Protein AF-A0A227J7N2-F1 (afdb_monomer)

Structure (mmCIF, N/CA/C/O backbone):
data_AF-A0A227J7N2-F1
#
_entry.id   AF-A0A227J7N2-F1
#
loop_
_atom_site.group_PDB
_atom_site.id
_atom_site.type_symbol
_atom_site.label_atom_id
_atom_site.label_alt_id
_atom_site.label_comp_id
_atom_site.label_asym_id
_atom_site.label_entity_id
_atom_site.label_seq_id
_atom_site.pdbx_PDB_ins_code
_atom_site.Cartn_x
_atom_site.Cartn_y
_atom_site.Cartn_z
_atom_site.occupancy
_atom_site.B_iso_or_equiv
_atom_site.auth_seq_id
_atom_site.auth_comp_id
_atom_site.auth_asym_id
_atom_site.auth_atom_id
_atom_site.pdbx_PDB_model_num
ATOM 1 N N . ILE A 1 1 ? 28.375 -11.216 5.983 1.00 88.12 1 ILE A N 1
ATOM 2 C CA . ILE A 1 1 ? 27.481 -11.831 4.968 1.00 88.12 1 ILE A CA 1
ATOM 3 C C . ILE A 1 1 ? 26.513 -10.791 4.405 1.00 88.12 1 ILE A C 1
ATOM 5 O O . ILE A 1 1 ? 26.658 -10.476 3.238 1.00 88.12 1 ILE A O 1
ATOM 9 N N . GLY A 1 2 ? 25.642 -10.161 5.209 1.00 94.31 2 GLY A N 1
ATOM 10 C CA . GLY A 1 2 ? 24.648 -9.190 4.706 1.00 94.31 2 GLY A CA 1
ATOM 11 C C . GLY A 1 2 ? 25.198 -8.042 3.840 1.00 94.31 2 GLY A C 1
ATOM 12 O O . GLY A 1 2 ? 24.671 -7.796 2.763 1.00 94.31 2 GLY A O 1
ATOM 13 N N . ILE A 1 3 ? 26.300 -7.398 4.249 1.00 95.62 3 ILE A N 1
ATOM 14 C CA . ILE A 1 3 ? 26.939 -6.319 3.463 1.00 95.62 3 ILE A CA 1
ATOM 15 C C . ILE A 1 3 ? 27.417 -6.831 2.095 1.00 95.62 3 ILE A C 1
ATOM 17 O O . ILE A 1 3 ? 27.212 -6.179 1.077 1.00 95.62 3 ILE A O 1
ATOM 21 N N . VAL A 1 4 ? 28.016 -8.024 2.068 1.00 96.88 4 VAL A N 1
ATOM 22 C CA . VAL A 1 4 ? 28.504 -8.656 0.835 1.00 96.88 4 VAL A CA 1
ATOM 23 C C . VAL A 1 4 ? 27.330 -9.021 -0.073 1.00 96.88 4 VAL A C 1
ATOM 25 O O . VAL A 1 4 ? 27.368 -8.723 -1.261 1.00 96.88 4 VAL A O 1
ATOM 28 N N . SER A 1 5 ? 26.25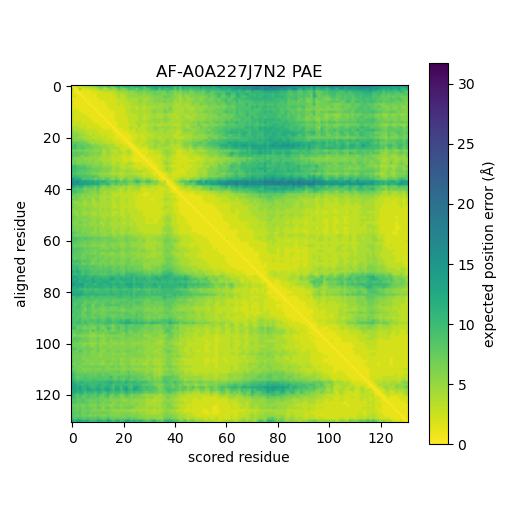9 -9.596 0.480 1.00 95.75 5 SER A N 1
ATOM 29 C CA . SER A 1 5 ? 25.041 -9.916 -0.271 1.00 95.75 5 SER A CA 1
ATOM 30 C C . SER A 1 5 ? 24.410 -8.670 -0.895 1.00 95.75 5 SER A C 1
ATOM 32 O O . SER A 1 5 ? 24.081 -8.684 -2.077 1.00 95.75 5 SER A O 1
ATOM 34 N N . LEU A 1 6 ? 24.296 -7.577 -0.135 1.00 96.69 6 LEU A N 1
ATOM 35 C CA . LEU A 1 6 ? 23.737 -6.319 -0.631 1.00 96.69 6 LEU A CA 1
ATOM 36 C C . LEU A 1 6 ? 24.605 -5.708 -1.740 1.00 96.69 6 LEU A C 1
ATOM 38 O O . LEU A 1 6 ? 24.069 -5.263 -2.751 1.00 96.69 6 LEU A O 1
ATOM 42 N N . ALA A 1 7 ? 25.932 -5.752 -1.594 1.00 96.75 7 ALA A N 1
ATOM 43 C CA . ALA A 1 7 ? 26.856 -5.285 -2.625 1.00 96.75 7 ALA A CA 1
ATOM 44 C C . ALA A 1 7 ? 26.736 -6.096 -3.928 1.00 96.75 7 ALA A C 1
ATOM 46 O O . ALA A 1 7 ? 26.719 -5.514 -5.012 1.00 96.75 7 ALA A O 1
ATOM 47 N N . VAL A 1 8 ? 26.595 -7.423 -3.835 1.00 97.00 8 VAL A N 1
ATOM 48 C CA . VAL A 1 8 ? 26.401 -8.299 -5.004 1.00 97.00 8 VAL A CA 1
ATOM 49 C C . VAL A 1 8 ? 25.058 -8.029 -5.684 1.00 97.00 8 VAL A C 1
ATOM 51 O O . VAL A 1 8 ? 25.017 -7.921 -6.907 1.00 97.00 8 VAL A O 1
ATOM 54 N N . ILE A 1 9 ? 23.975 -7.870 -4.916 1.00 96.25 9 ILE A N 1
ATOM 55 C CA . ILE A 1 9 ? 22.650 -7.534 -5.463 1.00 96.25 9 ILE A CA 1
ATOM 56 C C . ILE A 1 9 ? 22.693 -6.174 -6.168 1.00 96.25 9 ILE A C 1
ATOM 58 O O . ILE A 1 9 ? 22.230 -6.062 -7.300 1.00 96.25 9 ILE A O 1
ATOM 62 N N . ALA A 1 10 ? 23.294 -5.159 -5.542 1.00 95.94 10 ALA A N 1
ATOM 63 C CA . ALA A 1 10 ? 23.434 -3.835 -6.142 1.00 95.94 10 ALA A CA 1
ATOM 64 C C . ALA A 1 10 ? 24.241 -3.888 -7.449 1.00 95.94 10 ALA A C 1
ATOM 66 O O . ALA A 1 10 ? 23.811 -3.337 -8.461 1.00 95.94 10 ALA A O 1
ATOM 67 N N . TYR A 1 11 ? 25.369 -4.606 -7.454 1.00 96.75 11 TYR A N 1
ATOM 68 C CA . TYR A 1 11 ? 26.169 -4.823 -8.660 1.00 96.75 11 TYR A CA 1
ATOM 69 C C . TYR A 1 11 ? 25.360 -5.508 -9.770 1.00 96.75 11 TYR A C 1
ATOM 71 O O . TYR A 1 11 ? 25.393 -5.067 -10.920 1.00 96.75 11 TYR A O 1
ATOM 79 N N . PHE A 1 12 ? 24.607 -6.556 -9.428 1.00 96.25 12 PHE A N 1
ATOM 80 C CA . PHE A 1 12 ? 23.795 -7.304 -10.383 1.00 96.25 12 PHE A CA 1
ATOM 81 C C . PHE A 1 12 ? 22.692 -6.435 -10.999 1.00 96.25 12 PHE A C 1
ATOM 83 O O . PHE A 1 12 ? 22.554 -6.409 -12.217 1.00 96.25 12 PHE A O 1
ATOM 90 N N . ILE A 1 13 ? 21.972 -5.655 -10.184 1.00 94.50 13 ILE A N 1
ATOM 91 C CA . ILE A 1 13 ? 20.924 -4.735 -10.657 1.00 94.50 13 ILE A CA 1
ATOM 92 C C . ILE A 1 13 ? 21.503 -3.683 -11.609 1.00 94.50 13 ILE A C 1
ATOM 94 O O . ILE A 1 13 ? 20.931 -3.425 -12.668 1.00 94.50 13 ILE A O 1
ATOM 98 N N . VAL A 1 14 ? 22.646 -3.077 -11.267 1.00 93.69 14 VAL A N 1
ATOM 99 C CA . VAL A 1 14 ? 23.286 -2.078 -12.139 1.00 93.69 14 VAL A CA 1
ATOM 100 C C . VAL A 1 14 ? 23.704 -2.716 -13.461 1.00 93.69 14 VAL A C 1
ATOM 102 O O . VAL A 1 14 ? 23.418 -2.168 -14.519 1.00 93.69 14 VAL A O 1
ATOM 105 N N . ARG A 1 15 ? 24.328 -3.896 -13.423 1.00 94.69 15 ARG A N 1
ATOM 106 C CA . ARG A 1 15 ? 24.762 -4.597 -14.636 1.00 94.69 15 ARG A CA 1
ATOM 107 C C . ARG A 1 15 ? 23.588 -4.967 -15.545 1.00 94.69 15 ARG A C 1
ATOM 109 O O . ARG A 1 15 ? 23.680 -4.757 -16.750 1.00 94.69 15 ARG A O 1
ATOM 116 N N . GLU A 1 16 ? 22.507 -5.486 -14.972 1.00 89.69 16 GLU A N 1
ATOM 117 C CA . GLU A 1 16 ? 21.341 -5.967 -15.722 1.00 89.69 16 GLU A CA 1
ATOM 118 C C . GLU A 1 16 ? 20.442 -4.828 -16.227 1.00 89.69 16 GLU A C 1
ATOM 120 O O . GLU A 1 16 ? 19.695 -4.996 -17.185 1.00 89.69 16 GLU A O 1
ATOM 125 N N . SER A 1 17 ? 20.525 -3.642 -15.618 1.00 88.00 17 SER A N 1
ATOM 126 C CA . SER A 1 17 ? 19.752 -2.473 -16.057 1.00 88.00 17 SER A CA 1
ATOM 127 C C . SER A 1 17 ? 20.385 -1.717 -17.230 1.00 88.00 17 SER A C 1
ATOM 129 O O . SER A 1 17 ? 19.662 -1.041 -17.960 1.00 88.00 17 SER A O 1
ATOM 131 N N . ILE A 1 18 ? 21.699 -1.847 -17.470 1.00 89.62 18 ILE A N 1
ATOM 132 C CA . ILE A 1 18 ? 22.404 -1.157 -18.570 1.00 89.62 18 ILE A CA 1
ATOM 133 C C . ILE A 1 18 ? 21.752 -1.398 -19.947 1.00 89.62 18 ILE A C 1
ATOM 135 O O . ILE A 1 18 ? 21.508 -0.404 -20.633 1.00 89.62 18 ILE A O 1
ATOM 139 N N . PRO A 1 19 ? 21.426 -2.641 -20.364 1.00 86.69 19 PRO A N 1
ATOM 140 C CA . PRO A 1 19 ? 20.775 -2.889 -21.653 1.00 86.69 19 PRO A CA 1
ATOM 141 C C . PRO A 1 19 ? 19.444 -2.142 -21.799 1.00 86.69 19 PRO A C 1
ATOM 143 O O . PRO A 1 19 ? 19.200 -1.511 -22.823 1.00 86.69 19 PRO A O 1
ATOM 146 N N . ALA A 1 20 ? 18.629 -2.102 -20.739 1.00 85.69 20 ALA A N 1
ATOM 147 C CA . ALA A 1 20 ? 17.357 -1.383 -20.756 1.00 85.69 20 ALA A CA 1
ATOM 148 C C . ALA A 1 20 ? 17.552 0.128 -20.974 1.00 85.69 20 ALA A C 1
ATOM 150 O O . ALA A 1 20 ? 16.821 0.747 -21.749 1.00 85.69 20 ALA A O 1
ATOM 151 N N . PHE A 1 21 ? 18.566 0.728 -20.337 1.00 87.81 21 PHE A N 1
ATOM 152 C CA . PHE A 1 21 ? 18.904 2.142 -20.542 1.00 87.81 21 PHE A CA 1
ATOM 153 C C . PHE A 1 21 ? 19.487 2.424 -21.930 1.00 87.81 21 PHE A C 1
ATOM 155 O O . PHE A 1 21 ? 19.264 3.512 -22.457 1.00 87.81 21 PHE A O 1
ATOM 162 N N . GLN A 1 22 ? 20.221 1.479 -22.520 1.00 87.38 22 GLN A N 1
ATOM 163 C CA . GLN A 1 22 ? 20.780 1.618 -23.868 1.00 87.38 22 GLN A CA 1
ATOM 164 C C . GLN A 1 22 ? 19.703 1.533 -24.953 1.00 87.38 22 GLN A C 1
ATOM 166 O O . GLN A 1 22 ? 19.769 2.285 -25.922 1.00 87.38 22 GLN A O 1
ATOM 171 N N . GLU A 1 23 ? 18.711 0.657 -24.782 1.00 83.88 23 GLU A N 1
ATOM 172 C CA . GLU A 1 23 ? 17.647 0.455 -25.769 1.00 83.88 23 GLU A CA 1
ATOM 173 C C . GLU A 1 23 ? 16.528 1.499 -25.657 1.00 83.88 23 GLU A C 1
ATOM 175 O O . GLU A 1 23 ? 16.134 2.090 -26.662 1.00 83.88 23 GLU A O 1
ATOM 180 N N . ALA A 1 24 ? 16.028 1.771 -24.446 1.00 84.31 24 ALA 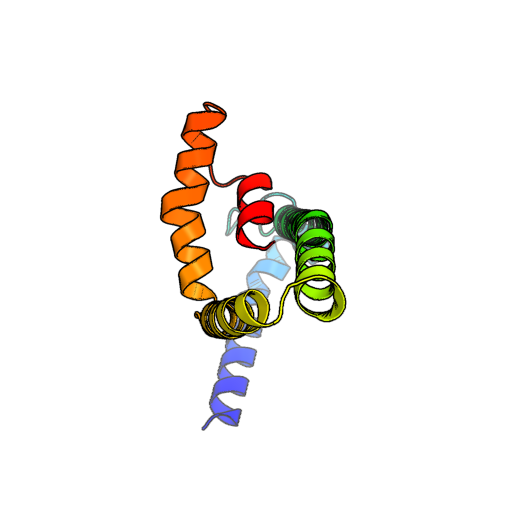A N 1
ATOM 181 C CA . ALA A 1 24 ? 14.881 2.664 -24.245 1.00 84.31 24 ALA A CA 1
ATOM 182 C C . ALA A 1 24 ? 15.258 4.095 -23.821 1.00 84.31 24 ALA A C 1
ATOM 184 O O . ALA A 1 24 ? 14.446 5.013 -23.961 1.00 84.31 24 ALA A O 1
ATOM 185 N N . GLY A 1 25 ? 16.466 4.315 -23.293 1.00 87.06 25 GLY A N 1
ATOM 186 C CA . GLY A 1 25 ? 16.851 5.593 -22.690 1.00 87.06 25 GLY A CA 1
ATOM 187 C C . GLY A 1 25 ? 16.080 5.913 -21.400 1.00 87.06 25 GLY A C 1
ATOM 188 O O . GLY A 1 25 ? 15.075 5.292 -21.055 1.00 87.06 25 GLY A O 1
ATOM 189 N N . VAL A 1 26 ? 16.535 6.928 -20.659 1.00 87.69 26 VAL A N 1
ATOM 190 C CA . VAL A 1 26 ? 15.914 7.313 -19.374 1.00 87.69 26 VAL A CA 1
ATOM 191 C C . VAL A 1 26 ? 14.460 7.763 -19.559 1.00 87.69 26 VAL A C 1
ATOM 193 O O . VAL A 1 26 ? 13.591 7.384 -18.778 1.00 87.69 26 VAL A O 1
ATOM 196 N N . SER A 1 27 ? 14.172 8.543 -20.605 1.00 87.00 27 SER A N 1
ATOM 197 C CA . SER A 1 27 ? 12.812 9.006 -20.896 1.00 87.00 27 SER A CA 1
ATOM 198 C C . SER A 1 27 ? 11.894 7.868 -21.343 1.00 87.00 27 SER A C 1
ATOM 200 O O . SER A 1 27 ? 10.753 7.821 -20.894 1.00 87.00 27 SER A O 1
ATOM 202 N N . GLY A 1 28 ? 12.374 6.933 -22.170 1.00 85.75 28 GLY A N 1
ATOM 203 C CA . GLY A 1 28 ? 11.584 5.780 -22.606 1.00 85.75 28 GLY A CA 1
ATOM 204 C C . GLY A 1 28 ? 11.268 4.813 -21.468 1.00 85.75 28 GLY A C 1
ATOM 205 O O . GLY A 1 28 ? 10.190 4.225 -21.460 1.00 85.75 28 GLY A O 1
ATOM 206 N N . ILE A 1 29 ? 12.140 4.716 -20.462 1.00 89.19 29 ILE A N 1
ATOM 207 C CA . ILE A 1 29 ? 11.859 3.959 -19.237 1.00 89.19 29 ILE A CA 1
ATOM 208 C C . ILE A 1 29 ? 10.842 4.705 -18.368 1.00 89.19 29 ILE A C 1
ATOM 210 O O . ILE A 1 29 ? 9.788 4.165 -18.048 1.00 89.19 29 ILE A O 1
ATOM 214 N N . VAL A 1 30 ? 11.120 5.958 -17.994 1.00 91.06 30 VAL A N 1
ATOM 215 C CA . VAL A 1 30 ? 10.312 6.678 -16.991 1.00 91.06 30 VAL A CA 1
ATOM 216 C C . VAL A 1 30 ? 8.946 7.109 -17.530 1.00 91.06 30 VAL A C 1
ATOM 218 O O . VAL A 1 30 ? 7.953 7.005 -16.816 1.00 91.06 30 VAL A O 1
ATOM 221 N N . LEU A 1 31 ? 8.885 7.596 -18.771 1.00 90.56 31 LEU A N 1
ATOM 222 C CA . LEU A 1 31 ? 7.661 8.113 -19.398 1.00 90.56 31 LEU A CA 1
ATOM 223 C C . LEU A 1 31 ? 6.993 7.098 -20.334 1.00 90.56 31 LEU A C 1
ATOM 225 O O . LEU A 1 31 ? 5.866 7.326 -20.776 1.00 90.56 31 LEU A O 1
ATOM 229 N N . GLY A 1 32 ? 7.656 5.980 -20.641 1.00 89.81 32 GLY A N 1
ATOM 230 C CA . GLY A 1 32 ? 7.066 4.925 -21.454 1.00 89.81 32 GLY A CA 1
ATOM 231 C C . GLY A 1 32 ? 5.859 4.293 -20.764 1.00 89.81 32 GLY A C 1
ATOM 232 O O . GLY A 1 32 ? 5.868 4.041 -19.561 1.00 89.81 32 GLY A O 1
ATOM 233 N N . GLN A 1 33 ? 4.815 4.011 -21.540 1.00 90.31 33 GLN A N 1
ATOM 234 C CA . GLN A 1 33 ? 3.557 3.458 -21.023 1.00 90.31 33 GLN A CA 1
ATOM 235 C C . GLN A 1 33 ? 3.485 1.931 -21.092 1.00 90.31 33 GLN A C 1
ATOM 237 O O . GLN A 1 33 ? 2.723 1.314 -20.348 1.00 90.31 33 GLN A O 1
ATOM 242 N N . ASN A 1 34 ? 4.259 1.333 -21.996 1.00 88.81 34 ASN A N 1
ATOM 243 C CA . ASN A 1 34 ? 4.203 -0.088 -22.292 1.00 88.81 34 ASN A CA 1
ATOM 244 C C . ASN A 1 34 ? 5.412 -0.802 -21.695 1.00 88.81 34 ASN A C 1
ATOM 246 O O . ASN A 1 34 ? 6.552 -0.398 -21.928 1.00 88.81 34 ASN A O 1
ATOM 250 N N . TRP A 1 35 ? 5.142 -1.901 -20.997 1.00 86.50 35 TRP A N 1
ATOM 251 C CA . TRP A 1 35 ? 6.151 -2.808 -20.467 1.00 86.50 35 TRP A CA 1
ATOM 252 C C . TRP A 1 35 ? 6.117 -4.124 -21.251 1.00 86.50 35 TRP A C 1
ATOM 254 O O . TRP A 1 35 ? 5.324 -5.016 -20.951 1.00 86.50 35 TRP A O 1
ATOM 264 N N . LEU A 1 36 ? 6.951 -4.225 -22.287 1.00 87.19 36 LEU A N 1
ATOM 265 C CA . LEU A 1 36 ? 7.118 -5.403 -23.149 1.00 87.19 36 LEU A CA 1
ATOM 266 C C . LEU A 1 36 ? 8.617 -5.601 -23.477 1.00 87.19 36 LEU A C 1
ATOM 268 O O . LEU A 1 36 ? 9.053 -5.279 -24.589 1.00 87.19 36 LEU A O 1
ATOM 272 N N . PRO A 1 37 ? 9.433 -6.094 -22.525 1.00 81.38 37 PRO A N 1
ATOM 273 C CA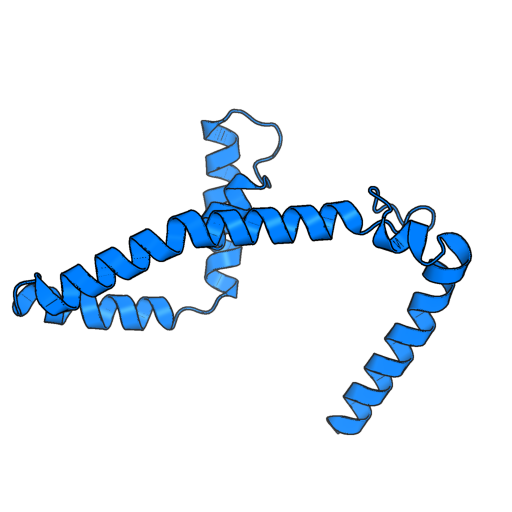 . PRO A 1 37 ? 10.846 -6.378 -22.771 1.00 81.38 37 PRO A CA 1
ATOM 274 C C . PRO A 1 37 ? 11.054 -7.435 -23.877 1.00 81.38 37 PRO A C 1
ATOM 276 O O . PRO A 1 37 ? 10.235 -8.348 -24.004 1.00 81.38 37 PRO A O 1
ATOM 279 N N . PRO A 1 38 ? 12.152 -7.364 -24.654 1.00 77.62 38 PRO A N 1
ATOM 280 C CA . PRO A 1 38 ? 13.239 -6.389 -24.538 1.00 77.62 38 PRO A CA 1
ATOM 281 C C . PRO A 1 38 ? 12.955 -5.052 -25.244 1.00 77.62 38 PRO A C 1
ATOM 283 O O . PRO A 1 38 ? 13.679 -4.099 -25.050 1.00 77.62 38 PRO A O 1
ATOM 286 N N . ALA A 1 39 ? 11.883 -4.929 -26.030 1.00 74.19 39 ALA A N 1
ATOM 287 C CA . ALA A 1 39 ? 11.691 -3.747 -26.874 1.00 74.19 39 ALA A CA 1
ATOM 288 C C . ALA A 1 39 ? 11.143 -2.508 -26.133 1.00 74.19 39 ALA A C 1
ATOM 290 O O . ALA A 1 39 ? 11.369 -1.380 -26.569 1.00 74.19 39 ALA A O 1
ATOM 291 N N . LEU A 1 40 ? 10.370 -2.692 -25.054 1.00 82.12 40 LEU A N 1
ATOM 292 C CA . LEU A 1 40 ? 9.666 -1.610 -24.356 1.00 82.12 40 LEU A CA 1
ATOM 293 C C . LEU A 1 40 ? 9.812 -1.756 -22.834 1.00 82.12 40 LEU A C 1
ATOM 295 O O . LEU A 1 40 ? 9.326 -2.721 -22.247 1.00 82.12 40 LEU A O 1
ATOM 299 N N . TYR A 1 41 ? 10.432 -0.767 -22.192 1.00 85.19 41 TYR A N 1
ATOM 300 C CA . TYR A 1 41 ? 10.728 -0.754 -20.749 1.00 85.19 41 TYR A CA 1
ATOM 301 C C . TYR A 1 41 ? 9.957 0.329 -19.975 1.00 85.19 41 TYR A C 1
ATOM 303 O O . TYR A 1 41 ? 10.413 0.809 -18.939 1.00 85.19 41 TYR A O 1
ATOM 311 N N . GLY A 1 42 ? 8.802 0.756 -20.481 1.00 90.00 42 GLY A N 1
ATOM 312 C CA . GLY A 1 42 ? 8.037 1.859 -19.912 1.00 90.00 42 GLY A CA 1
ATOM 313 C C . GLY A 1 42 ? 7.388 1.527 -18.566 1.00 90.00 42 GLY A C 1
ATOM 314 O O . GLY A 1 42 ? 6.580 0.603 -18.487 1.00 90.00 42 GLY A O 1
ATOM 315 N N . VAL A 1 43 ? 7.691 2.305 -17.522 1.00 92.94 43 VAL A N 1
ATOM 316 C CA . VAL A 1 43 ? 7.138 2.134 -16.162 1.00 92.94 43 VAL A CA 1
ATOM 317 C C . VAL A 1 43 ? 6.106 3.195 -15.768 1.00 92.94 43 VAL A C 1
ATOM 319 O O . VAL A 1 43 ? 5.542 3.116 -14.675 1.00 92.94 43 VAL A O 1
ATOM 322 N N . ALA A 1 44 ? 5.807 4.170 -16.632 1.00 93.56 44 ALA A N 1
ATOM 323 C CA . ALA A 1 44 ? 4.914 5.287 -16.306 1.00 93.56 44 ALA A CA 1
ATOM 324 C C . ALA A 1 44 ? 3.533 4.807 -15.842 1.00 93.56 44 ALA A C 1
ATOM 326 O O . ALA A 1 44 ? 3.018 5.269 -14.825 1.00 93.56 44 ALA A O 1
ATOM 327 N N . THR A 1 45 ? 2.959 3.827 -16.544 1.00 92.38 45 THR A N 1
ATOM 328 C CA . THR A 1 45 ? 1.655 3.242 -16.202 1.00 92.38 45 THR A CA 1
ATOM 329 C C . THR A 1 45 ? 1.676 2.586 -14.822 1.00 92.38 45 THR A C 1
ATOM 331 O O . THR A 1 45 ? 0.723 2.738 -14.065 1.00 92.38 45 THR A O 1
ATOM 334 N N . MET A 1 46 ? 2.773 1.915 -14.450 1.00 93.00 46 MET A N 1
ATOM 335 C CA . MET A 1 46 ? 2.918 1.279 -13.134 1.00 93.00 46 MET A CA 1
ATOM 336 C C . MET A 1 46 ? 3.030 2.322 -12.019 1.00 93.00 46 MET A C 1
ATOM 338 O O . MET A 1 46 ? 2.425 2.156 -10.959 1.00 93.00 46 MET A O 1
ATOM 342 N N . ILE A 1 47 ? 3.763 3.413 -12.266 1.00 94.38 47 ILE A N 1
ATOM 343 C CA . ILE A 1 47 ? 3.881 4.538 -11.330 1.00 94.38 47 ILE A CA 1
ATOM 344 C C . ILE A 1 47 ? 2.506 5.173 -11.109 1.00 94.38 47 ILE A C 1
ATOM 346 O O . ILE A 1 47 ? 2.063 5.291 -9.968 1.00 94.38 47 ILE A O 1
ATOM 350 N N . VAL A 1 48 ? 1.808 5.535 -12.190 1.00 95.06 48 VAL A N 1
ATOM 351 C CA . VAL A 1 48 ? 0.478 6.158 -12.115 1.00 95.06 48 VAL A CA 1
ATOM 352 C C . VAL A 1 48 ? -0.519 5.227 -11.431 1.00 95.06 48 VAL A C 1
ATOM 354 O O . VAL A 1 48 ? -1.219 5.666 -10.523 1.00 95.06 48 VAL A O 1
ATOM 357 N N . ALA A 1 49 ? -0.554 3.946 -11.808 1.00 93.06 49 ALA A N 1
ATOM 358 C CA . ALA A 1 49 ? -1.435 2.966 -11.182 1.00 93.06 49 ALA A CA 1
ATOM 359 C C . ALA A 1 49 ? -1.182 2.870 -9.673 1.00 93.06 49 ALA A C 1
ATOM 361 O O . ALA A 1 49 ? -2.139 2.930 -8.907 1.00 93.06 49 ALA A O 1
ATOM 362 N N . SER A 1 50 ? 0.087 2.816 -9.251 1.00 94.50 50 SER A N 1
ATOM 363 C CA . SER A 1 50 ? 0.467 2.755 -7.834 1.00 94.50 50 SER A CA 1
ATOM 364 C C . SER A 1 50 ? 0.020 4.004 -7.075 1.00 94.50 50 SER A C 1
ATOM 366 O O . SER A 1 50 ? -0.640 3.898 -6.042 1.00 94.50 50 SER A O 1
ATOM 368 N N . VAL A 1 51 ? 0.315 5.195 -7.608 1.00 96.44 51 VAL A N 1
ATOM 369 C CA . VAL A 1 51 ? -0.063 6.473 -6.980 1.00 96.44 51 VAL A CA 1
ATOM 370 C C . VAL A 1 51 ? -1.579 6.587 -6.850 1.00 96.44 51 VAL A C 1
ATOM 372 O O . VAL A 1 51 ? -2.077 6.915 -5.775 1.00 96.44 51 VAL A O 1
ATOM 375 N N . VAL A 1 52 ? -2.321 6.279 -7.916 1.00 96.81 52 VAL A N 1
ATOM 376 C CA . VAL A 1 52 ? -3.787 6.350 -7.919 1.00 96.81 52 VAL A CA 1
ATOM 377 C C . VAL A 1 52 ? -4.386 5.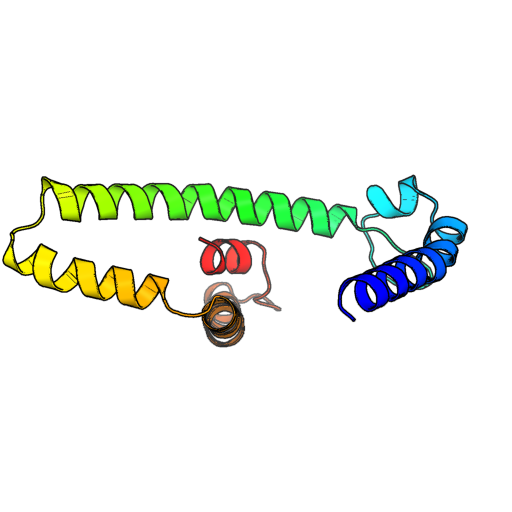321 -6.962 1.00 96.81 52 VAL A C 1
ATOM 379 O O . VAL A 1 52 ? -5.283 5.670 -6.196 1.00 96.81 52 VAL A O 1
ATOM 382 N N . SER A 1 53 ? -3.884 4.080 -6.948 1.00 95.62 53 SER A N 1
ATOM 383 C CA . SER A 1 53 ? -4.387 3.054 -6.030 1.00 95.62 53 SER A CA 1
ATOM 384 C C . SER A 1 53 ? -4.112 3.399 -4.571 1.00 95.62 53 SER A C 1
ATOM 386 O O . SER A 1 53 ? -5.000 3.250 -3.738 1.00 95.62 53 SER A O 1
ATOM 388 N N . THR A 1 54 ? -2.923 3.922 -4.253 1.00 96.06 54 THR A N 1
ATOM 389 C CA . THR A 1 54 ? -2.583 4.335 -2.886 1.00 96.06 54 THR A CA 1
ATOM 390 C C . THR A 1 54 ? -3.404 5.546 -2.458 1.00 96.06 54 THR A C 1
ATOM 392 O O . THR A 1 54 ? -3.927 5.561 -1.348 1.00 96.06 54 THR A O 1
ATOM 395 N N . ALA A 1 55 ? -3.576 6.542 -3.331 1.00 97.50 55 ALA A N 1
ATOM 396 C CA . ALA A 1 55 ? -4.418 7.697 -3.035 1.00 97.50 55 ALA A CA 1
ATOM 397 C C . ALA A 1 55 ? -5.878 7.281 -2.794 1.00 97.50 55 ALA A C 1
ATOM 399 O O . ALA A 1 55 ? -6.488 7.720 -1.821 1.00 97.50 55 ALA A O 1
ATOM 400 N N . GLY A 1 56 ? -6.422 6.398 -3.637 1.00 96.81 56 GLY A N 1
ATOM 401 C CA . GLY A 1 56 ? -7.765 5.845 -3.463 1.00 96.81 56 GLY A CA 1
ATOM 402 C C . GLY A 1 56 ? -7.918 5.060 -2.161 1.00 96.81 56 GLY A C 1
ATOM 403 O O . GLY A 1 56 ? -8.879 5.283 -1.429 1.00 96.81 56 GLY A O 1
ATOM 404 N N . ALA A 1 57 ? -6.945 4.204 -1.837 1.00 96.50 57 ALA A N 1
ATOM 405 C CA . ALA A 1 57 ? -6.922 3.440 -0.592 1.00 96.50 57 ALA A CA 1
ATOM 406 C C . ALA A 1 57 ? -6.913 4.362 0.633 1.00 96.50 57 ALA A C 1
ATOM 408 O O . ALA A 1 57 ? -7.733 4.204 1.528 1.00 96.50 57 ALA A O 1
ATOM 409 N N . VAL A 1 58 ? -6.064 5.394 0.641 1.00 97.12 58 VAL A N 1
ATOM 410 C CA . VAL A 1 58 ? -6.008 6.383 1.730 1.00 97.12 58 VAL A CA 1
ATOM 411 C C . VAL A 1 58 ? -7.330 7.137 1.874 1.00 97.12 58 VAL A C 1
ATOM 413 O O . VAL A 1 58 ? -7.808 7.316 2.992 1.00 97.12 58 VAL A O 1
ATOM 416 N N . MET A 1 59 ? -7.943 7.555 0.762 1.00 97.12 59 MET A N 1
ATOM 417 C CA . MET A 1 59 ? -9.215 8.287 0.788 1.00 97.12 59 MET A CA 1
ATOM 418 C C . MET A 1 59 ? -10.363 7.487 1.408 1.00 97.12 59 MET A C 1
ATOM 420 O O . MET A 1 59 ? -11.266 8.094 1.975 1.00 97.12 59 MET A O 1
ATOM 424 N N . VAL A 1 60 ? -10.345 6.156 1.313 1.00 95.06 60 VAL A N 1
ATOM 425 C CA . VAL A 1 60 ? -11.402 5.292 1.862 1.00 95.06 60 VAL A CA 1
ATOM 426 C C . VAL A 1 60 ? -11.008 4.728 3.230 1.00 95.06 60 VAL A C 1
ATOM 428 O O . VAL A 1 60 ? -11.771 4.846 4.189 1.00 95.06 60 VAL A O 1
ATOM 431 N N . GLY A 1 61 ? -9.802 4.175 3.345 1.00 95.25 61 GLY A N 1
ATOM 432 C CA . GLY A 1 61 ? -9.303 3.502 4.541 1.00 95.25 61 GLY A CA 1
ATOM 433 C C . GLY A 1 61 ? -9.068 4.441 5.720 1.00 95.25 61 GLY A C 1
ATOM 434 O O . GLY A 1 61 ? -9.438 4.116 6.849 1.00 95.25 61 GLY A O 1
ATOM 435 N N . VAL A 1 62 ? -8.526 5.647 5.489 1.00 96.56 62 VAL A N 1
ATOM 436 C CA . VAL A 1 62 ? -8.242 6.586 6.590 1.00 96.56 62 VAL A CA 1
ATOM 437 C C . VAL A 1 62 ? -9.522 7.066 7.276 1.00 96.56 62 VAL A C 1
ATOM 439 O O . VAL A 1 62 ? -9.585 6.957 8.501 1.00 96.56 62 VAL A O 1
ATOM 442 N N . PRO A 1 63 ? -10.564 7.551 6.569 1.00 96.69 63 PRO A N 1
ATOM 443 C CA . PRO A 1 63 ? -11.811 7.928 7.229 1.00 96.69 63 PRO A CA 1
ATOM 444 C C . PRO A 1 63 ? -12.432 6.778 8.023 1.00 96.69 63 PRO A C 1
ATOM 446 O O . PRO A 1 63 ? -12.817 6.976 9.173 1.00 96.69 63 PRO A O 1
ATOM 449 N N . VAL A 1 64 ? -12.484 5.570 7.454 1.00 95.81 64 VAL A N 1
ATOM 450 C CA . VAL A 1 64 ? -13.055 4.396 8.132 1.00 95.81 64 VAL A CA 1
ATOM 451 C C . VAL A 1 64 ? -12.244 4.030 9.377 1.00 95.81 64 VAL A C 1
ATOM 453 O O . VAL A 1 64 ? -12.821 3.835 10.450 1.00 95.81 64 VAL A O 1
ATOM 456 N N . GLY A 1 65 ? -10.914 3.998 9.272 1.00 95.00 65 GLY A N 1
ATOM 457 C CA . GLY A 1 65 ? -10.019 3.696 10.388 1.00 95.00 65 GLY A CA 1
ATOM 458 C C . GLY A 1 65 ? -10.106 4.730 11.511 1.00 95.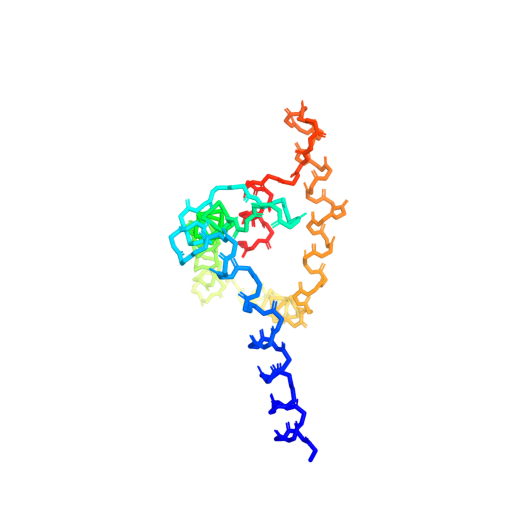00 65 GLY A C 1
ATOM 459 O O . GLY A 1 65 ? -10.246 4.365 12.678 1.00 95.00 65 GLY A O 1
ATOM 460 N N . VAL A 1 66 ? -10.102 6.022 11.169 1.00 96.69 66 VAL A N 1
ATOM 461 C CA . VAL A 1 66 ? -10.193 7.121 12.144 1.00 96.69 66 VAL A CA 1
ATOM 462 C C . VAL A 1 66 ? -11.553 7.130 12.840 1.00 96.69 66 VAL A C 1
ATOM 464 O O . VAL A 1 66 ? -11.604 7.212 14.066 1.00 96.69 66 VAL A O 1
ATOM 467 N N . LEU A 1 67 ? -12.655 6.996 12.096 1.00 96.50 67 LEU A N 1
ATOM 468 C CA . LEU A 1 67 ? -13.997 6.949 12.685 1.00 96.50 67 LEU A CA 1
ATOM 469 C C . LEU A 1 67 ? -14.166 5.739 13.609 1.00 96.50 67 LEU A C 1
ATOM 471 O O . LEU A 1 67 ? -14.725 5.870 14.698 1.00 96.50 67 LEU A O 1
ATOM 475 N N . THR A 1 68 ? -13.632 4.581 13.215 1.00 93.94 68 THR A N 1
ATOM 476 C CA . THR A 1 68 ? -13.649 3.368 14.045 1.00 93.94 68 THR A CA 1
ATOM 477 C C . THR A 1 68 ? -12.824 3.557 15.319 1.00 93.94 68 THR A C 1
ATOM 479 O O . THR A 1 68 ? -13.281 3.204 16.406 1.00 93.94 68 THR A O 1
ATOM 482 N N . ALA A 1 69 ? -11.643 4.173 15.217 1.00 94.31 69 ALA A N 1
ATOM 483 C CA . ALA A 1 69 ? -10.798 4.466 16.371 1.00 94.31 69 ALA A CA 1
ATOM 484 C C . ALA A 1 69 ? -11.481 5.428 17.357 1.00 94.31 69 ALA A C 1
ATOM 486 O O . ALA A 1 69 ? -11.499 5.153 18.557 1.00 94.31 69 ALA A O 1
ATOM 487 N N . ILE A 1 70 ? -12.095 6.508 16.859 1.00 95.81 70 ILE A N 1
ATOM 488 C CA . ILE A 1 70 ? -12.854 7.462 17.683 1.00 95.81 70 ILE A CA 1
ATOM 489 C C . ILE A 1 70 ? -14.038 6.762 18.355 1.00 95.81 70 ILE A C 1
ATOM 491 O O . ILE A 1 70 ? -14.254 6.938 19.553 1.00 95.81 70 ILE A O 1
ATOM 495 N N . PHE A 1 71 ? -14.782 5.932 17.617 1.00 94.94 71 PHE A N 1
ATOM 496 C CA . PHE A 1 71 ? -15.908 5.188 18.177 1.00 94.94 71 PHE A CA 1
ATOM 497 C C . PHE A 1 71 ? -15.471 4.285 19.334 1.00 94.94 71 PHE A C 1
ATOM 499 O O . PHE A 1 71 ? -16.082 4.327 20.399 1.00 94.94 71 PHE A O 1
ATOM 506 N N . ILE A 1 72 ? -14.398 3.509 19.161 1.00 93.38 72 ILE A N 1
ATOM 507 C CA . ILE A 1 72 ? -13.889 2.606 20.205 1.00 93.38 72 ILE A CA 1
ATOM 508 C C . ILE A 1 72 ? -13.348 3.385 21.412 1.00 93.38 72 ILE A C 1
ATOM 510 O O . ILE A 1 72 ? -13.487 2.920 22.542 1.00 93.38 72 ILE A O 1
ATOM 514 N N . ALA A 1 73 ? -12.711 4.537 21.184 1.00 92.56 73 ALA A N 1
ATOM 515 C CA . ALA A 1 73 ? -12.078 5.322 22.239 1.00 92.56 73 ALA A CA 1
ATOM 516 C C . ALA A 1 73 ? -13.079 6.129 23.079 1.00 92.56 73 ALA A C 1
ATOM 518 O O . ALA A 1 73 ? -12.969 6.131 24.302 1.00 92.56 73 ALA A O 1
ATOM 519 N N . GLU A 1 74 ? -14.045 6.787 22.435 1.00 94.06 74 GLU A N 1
ATOM 520 C CA . GLU A 1 74 ? -14.874 7.816 23.081 1.00 94.06 74 GLU A CA 1
ATOM 521 C C . GLU A 1 74 ? -16.346 7.415 23.239 1.00 94.06 74 GLU A C 1
ATOM 523 O O . GLU A 1 74 ? -17.025 7.885 24.150 1.00 94.06 74 GLU A O 1
ATOM 528 N N . ILE A 1 75 ? -16.872 6.561 22.355 1.00 94.06 75 ILE A N 1
ATOM 529 C CA . ILE A 1 75 ? -18.324 6.322 22.246 1.00 94.06 75 ILE A CA 1
ATOM 530 C C . ILE A 1 75 ? -18.709 4.917 22.731 1.00 94.06 75 ILE A C 1
ATOM 532 O O . ILE A 1 75 ? -19.791 4.718 23.287 1.00 94.06 75 ILE A O 1
ATOM 536 N N . ALA A 1 76 ? -17.847 3.923 22.520 1.00 93.06 76 ALA A N 1
ATOM 537 C CA . ALA A 1 76 ? -18.165 2.525 22.763 1.00 93.06 76 ALA A CA 1
ATOM 538 C C . ALA A 1 76 ? -18.365 2.222 24.266 1.00 93.06 76 ALA A C 1
ATOM 540 O O . ALA A 1 76 ? -17.530 2.582 25.100 1.00 93.06 76 ALA A O 1
ATOM 541 N N . PRO A 1 77 ? -19.426 1.481 24.645 1.00 94.06 77 PRO A N 1
ATOM 542 C CA . PRO A 1 77 ? -19.579 0.974 26.006 1.00 94.06 77 PRO A CA 1
ATOM 543 C C . PRO A 1 77 ? -18.397 0.075 26.389 1.00 94.06 77 PRO A C 1
ATOM 545 O O . PRO A 1 77 ? -17.957 -0.726 25.566 1.00 94.06 77 PRO A O 1
ATOM 548 N N . LYS A 1 78 ? -17.946 0.119 27.653 1.00 92.00 78 LYS A N 1
ATOM 549 C CA . LYS A 1 78 ? -16.769 -0.642 28.139 1.00 92.00 78 LYS A CA 1
ATOM 550 C C . LYS A 1 78 ? -16.722 -2.097 27.655 1.00 92.00 78 LYS A C 1
ATOM 552 O O . LYS A 1 78 ? -15.745 -2.507 27.051 1.00 92.00 78 LYS A O 1
ATOM 557 N N . ARG A 1 79 ? -17.825 -2.842 27.808 1.00 93.81 79 ARG A N 1
ATOM 558 C CA . ARG A 1 79 ? -17.912 -4.252 27.379 1.00 93.81 79 ARG A CA 1
ATOM 559 C C . ARG A 1 79 ? -17.651 -4.462 25.886 1.00 93.81 79 ARG A C 1
ATOM 561 O O . ARG A 1 79 ? -17.123 -5.498 25.510 1.00 93.81 79 ARG A O 1
ATOM 568 N N . LEU A 1 80 ? -18.069 -3.520 25.042 1.00 93.44 80 LEU A N 1
ATOM 569 C CA . LEU A 1 80 ? -17.865 -3.602 23.599 1.00 93.44 80 LEU A CA 1
ATOM 570 C C . LEU A 1 80 ? -16.417 -3.248 23.243 1.00 93.44 80 LEU A C 1
ATOM 572 O O . LEU A 1 80 ? -15.787 -3.963 22.467 1.00 93.44 80 LEU A O 1
ATOM 576 N N . ALA A 1 81 ? -15.874 -2.191 23.852 1.00 92.31 81 ALA A N 1
ATOM 577 C CA . ALA A 1 81 ? -14.483 -1.789 23.662 1.00 92.31 81 ALA A CA 1
ATOM 578 C C . ALA A 1 81 ? -13.495 -2.895 24.083 1.00 92.31 81 ALA A C 1
ATOM 580 O O . ALA A 1 81 ? -12.531 -3.148 23.362 1.00 92.31 81 ALA A O 1
ATOM 581 N N . ASP A 1 82 ? -13.782 -3.599 25.184 1.00 93.94 82 ASP A N 1
ATOM 582 C CA . ASP A 1 82 ? -12.963 -4.703 25.708 1.00 93.94 82 ASP A CA 1
ATOM 583 C C . ASP A 1 82 ? -12.907 -5.919 24.762 1.00 93.94 82 ASP A C 1
ATOM 585 O O . ASP A 1 82 ? -11.955 -6.693 24.815 1.00 93.94 82 ASP A O 1
ATOM 589 N N . VAL A 1 83 ? -13.897 -6.088 23.876 1.00 94.56 83 VAL A N 1
ATOM 590 C CA . VAL A 1 83 ? -13.927 -7.168 22.870 1.00 94.56 83 VAL A CA 1
ATOM 591 C C . VAL A 1 83 ? -13.337 -6.709 21.537 1.00 94.56 83 VAL A C 1
ATOM 593 O O . VAL A 1 83 ? -12.563 -7.437 20.916 1.00 94.56 83 VAL A O 1
ATOM 596 N N . ILE A 1 84 ? -13.685 -5.500 21.085 1.00 94.56 84 ILE A N 1
ATOM 597 C CA . ILE A 1 84 ? -13.256 -4.998 19.774 1.00 94.56 84 ILE A CA 1
ATOM 598 C C . ILE A 1 84 ? -11.758 -4.688 19.764 1.00 94.56 84 ILE A C 1
ATOM 600 O O . ILE A 1 84 ? -11.088 -5.006 18.784 1.00 94.56 84 ILE A O 1
ATOM 604 N N . ARG A 1 85 ? -11.212 -4.088 20.829 1.00 93.12 85 ARG A N 1
ATOM 605 C CA . ARG A 1 85 ? -9.801 -3.672 20.855 1.00 93.12 85 ARG A CA 1
ATOM 606 C C . ARG A 1 85 ? -8.838 -4.853 20.635 1.00 93.12 85 ARG A C 1
ATOM 608 O O . ARG A 1 85 ? -8.047 -4.757 19.698 1.00 93.12 85 ARG A O 1
ATOM 615 N N . PRO A 1 86 ? -8.951 -5.986 21.359 1.00 94.50 86 PRO A N 1
ATOM 616 C CA . PRO A 1 86 ? -8.145 -7.169 21.062 1.00 94.50 86 PRO A CA 1
ATOM 617 C C . PRO A 1 86 ? -8.364 -7.708 19.645 1.00 94.50 86 PRO A C 1
ATOM 619 O O . PRO A 1 86 ? -7.411 -8.118 18.996 1.00 94.50 86 PRO A O 1
ATOM 622 N N . ALA A 1 87 ? -9.598 -7.696 19.128 1.00 94.25 87 ALA A N 1
ATOM 623 C CA . ALA A 1 87 ? -9.871 -8.171 17.771 1.00 94.25 87 ALA A CA 1
ATOM 624 C C . ALA A 1 87 ? -9.150 -7.324 16.707 1.00 94.25 87 ALA A C 1
ATOM 626 O O . ALA A 1 87 ? -8.556 -7.877 15.784 1.00 94.25 87 ALA A O 1
ATOM 627 N N . VAL A 1 88 ? -9.148 -5.997 16.858 1.00 93.25 88 VAL A N 1
ATOM 628 C CA . VAL A 1 88 ? -8.415 -5.079 15.970 1.00 93.25 88 VAL A CA 1
ATOM 629 C C . VAL A 1 88 ? -6.905 -5.301 16.075 1.00 93.25 88 VAL A C 1
ATOM 631 O O . VAL A 1 88 ? -6.228 -5.356 15.052 1.00 93.25 88 VAL A O 1
ATOM 634 N N . GLU A 1 89 ? -6.374 -5.486 17.285 1.00 93.44 89 GLU A N 1
ATOM 635 C CA . GLU A 1 89 ? -4.952 -5.794 17.498 1.00 93.44 89 GLU A CA 1
ATOM 636 C C . GLU A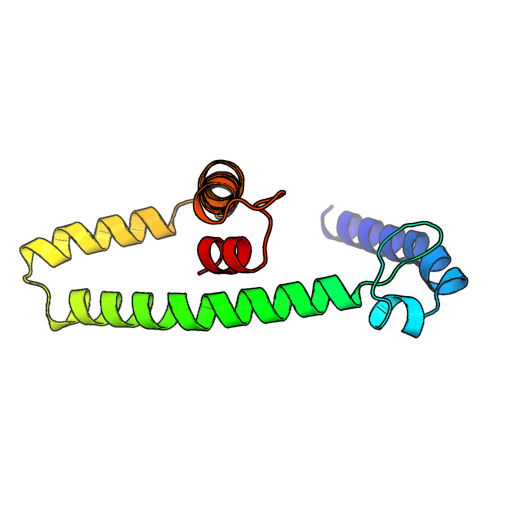 1 89 ? -4.547 -7.122 16.839 1.00 93.44 89 GLU A C 1
ATOM 638 O O . GLU A 1 89 ? -3.495 -7.205 16.203 1.00 93.44 89 GLU A O 1
ATOM 643 N N . LEU A 1 90 ? -5.403 -8.145 16.918 1.00 94.88 90 LEU A N 1
ATOM 644 C CA . LEU A 1 90 ? -5.186 -9.426 16.243 1.00 94.88 90 LEU A CA 1
ATOM 645 C C . LEU A 1 90 ? -5.213 -9.281 14.717 1.00 94.88 90 LEU A C 1
ATOM 647 O O . LEU A 1 90 ? -4.356 -9.852 14.044 1.00 94.88 90 LEU A O 1
ATOM 651 N N . LEU A 1 91 ? -6.149 -8.499 14.169 1.00 92.19 91 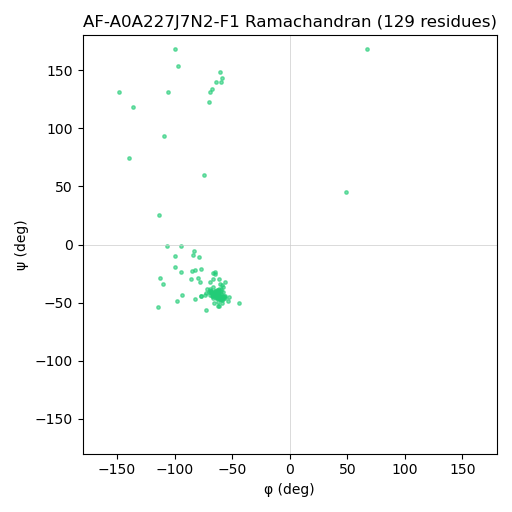LEU A N 1
ATOM 652 C CA . LEU A 1 91 ? -6.217 -8.215 12.731 1.00 92.19 91 LEU A CA 1
ATOM 653 C C . LEU A 1 91 ? -4.975 -7.461 12.239 1.00 92.19 91 LEU A C 1
ATOM 655 O O . LEU A 1 91 ? -4.455 -7.772 11.167 1.00 92.19 91 LEU A O 1
ATOM 659 N N . ALA A 1 92 ? -4.458 -6.521 13.032 1.00 90.94 92 ALA A N 1
ATOM 660 C CA . ALA A 1 92 ? -3.219 -5.807 12.726 1.00 90.94 92 ALA A CA 1
ATOM 661 C C . ALA A 1 92 ? -1.980 -6.724 12.750 1.00 90.94 92 ALA A C 1
ATOM 663 O O . ALA A 1 92 ? -0.986 -6.434 12.086 1.00 90.94 92 ALA A O 1
ATOM 664 N N . GLY A 1 93 ? -2.036 -7.839 13.487 1.00 93.00 93 GLY A N 1
ATOM 665 C CA . GLY A 1 93 ? -0.980 -8.852 13.528 1.00 93.00 93 GLY A CA 1
ATOM 666 C C . GLY A 1 93 ? -0.957 -9.807 12.329 1.00 93.00 93 GLY A C 1
ATOM 667 O O . GLY A 1 93 ? 0.002 -10.568 12.179 1.00 93.00 93 GLY A O 1
ATOM 668 N N . ILE A 1 94 ? -1.984 -9.796 11.470 1.00 95.06 94 ILE A N 1
ATOM 669 C CA . ILE A 1 94 ? -2.029 -10.655 10.281 1.00 95.06 94 ILE A CA 1
ATOM 670 C C . ILE A 1 94 ? -0.972 -10.180 9.264 1.00 95.06 94 ILE A C 1
ATOM 672 O O . ILE A 1 94 ? -0.923 -8.993 8.939 1.00 95.06 94 ILE A O 1
ATOM 676 N N . PRO A 1 95 ? -0.136 -11.082 8.708 1.00 94.06 95 PRO A N 1
ATOM 677 C CA . PRO A 1 95 ? 0.861 -10.704 7.711 1.00 94.06 95 PRO A CA 1
ATOM 678 C C . PRO A 1 95 ? 0.227 -10.084 6.463 1.00 94.06 95 PRO A C 1
ATOM 680 O O . PRO A 1 95 ? -0.751 -10.605 5.927 1.00 94.06 95 PRO A O 1
ATOM 683 N N . SER A 1 96 ? 0.852 -9.040 5.918 1.00 92.94 96 SER A N 1
ATOM 684 C CA . SER A 1 96 ? 0.368 -8.341 4.716 1.00 92.94 96 SER A CA 1
ATOM 685 C C . SER A 1 96 ? 0.189 -9.258 3.498 1.00 92.94 96 SER A C 1
ATOM 687 O O . SER A 1 96 ? -0.730 -9.065 2.705 1.00 92.94 96 SER A O 1
ATOM 689 N N . VAL A 1 97 ? 1.014 -10.304 3.372 1.00 94.69 97 VAL A N 1
ATOM 690 C CA . VAL A 1 97 ? 0.909 -11.308 2.297 1.00 94.69 97 VAL A CA 1
ATOM 691 C C . VAL A 1 97 ? -0.438 -12.037 2.323 1.00 94.69 97 VAL A C 1
ATOM 693 O O . VAL A 1 97 ? -0.972 -12.359 1.264 1.00 94.69 97 VAL A O 1
ATOM 696 N N . VAL A 1 98 ? -1.019 -12.263 3.508 1.00 95.56 98 VAL A N 1
ATOM 697 C CA . VAL A 1 98 ? -2.326 -12.924 3.646 1.00 95.56 98 VAL A CA 1
ATOM 698 C C . VAL A 1 98 ? -3.432 -12.034 3.085 1.00 95.56 98 VAL A C 1
ATOM 700 O O . VAL A 1 98 ? -4.258 -12.518 2.316 1.00 95.56 98 VAL A O 1
ATOM 703 N N . TYR A 1 99 ? -3.414 -10.735 3.392 1.00 92.88 99 TYR A N 1
ATOM 704 C CA . TYR A 1 99 ? -4.375 -9.776 2.838 1.00 92.88 99 TYR A CA 1
ATOM 705 C C . TYR A 1 99 ? -4.230 -9.621 1.321 1.00 92.88 99 TYR A C 1
ATOM 707 O O . TYR A 1 99 ? -5.232 -9.619 0.607 1.00 92.88 99 TYR A O 1
ATOM 715 N N . GLY A 1 100 ? -2.996 -9.591 0.807 1.00 93.62 100 GLY A N 1
ATOM 716 C CA . GLY A 1 100 ? -2.745 -9.574 -0.636 1.00 93.62 100 GLY A CA 1
ATOM 717 C C . GLY A 1 100 ? -3.282 -10.823 -1.343 1.00 93.62 100 GLY A C 1
ATOM 718 O O . GLY A 1 100 ? -3.941 -10.722 -2.377 1.00 93.62 100 GLY A O 1
ATOM 719 N N . PHE A 1 101 ? -3.061 -12.005 -0.760 1.00 95.38 101 PHE A N 1
ATOM 720 C CA . PHE A 1 101 ? -3.574 -13.264 -1.300 1.00 95.38 101 PHE A CA 1
ATOM 721 C C . PHE A 1 101 ? -5.104 -13.356 -1.216 1.00 95.38 101 PHE A C 1
ATOM 723 O O . PHE A 1 101 ? -5.744 -13.753 -2.187 1.00 95.38 101 PHE A O 1
ATOM 730 N N . PHE A 1 102 ? -5.703 -12.931 -0.101 1.00 95.06 102 PHE A N 1
ATOM 731 C CA . PHE A 1 102 ? -7.156 -12.802 0.041 1.00 95.06 102 PHE A CA 1
ATOM 732 C C . PHE A 1 102 ? -7.737 -11.876 -1.036 1.00 95.06 102 PHE A C 1
ATOM 734 O O . PHE A 1 102 ? -8.720 -12.218 -1.690 1.00 95.06 102 PHE A O 1
ATOM 741 N N . GLY A 1 103 ? -7.084 -10.739 -1.281 1.00 95.19 103 GLY A N 1
ATOM 742 C CA . GLY A 1 103 ? -7.435 -9.823 -2.359 1.00 95.19 103 GLY A CA 1
ATOM 743 C C . GLY A 1 103 ? -7.443 -10.496 -3.731 1.00 95.19 103 GLY A C 1
ATOM 744 O O . GLY A 1 103 ? -8.400 -10.363 -4.490 1.00 95.19 103 GLY A O 1
ATOM 745 N N . LEU A 1 104 ? -6.408 -11.278 -4.030 1.00 94.94 104 LEU A N 1
ATOM 746 C CA . LEU A 1 104 ? -6.290 -11.989 -5.301 1.00 94.94 104 LEU A CA 1
ATOM 747 C C . LEU A 1 104 ? -7.333 -13.105 -5.459 1.00 94.94 104 LEU A C 1
ATOM 749 O O . LEU A 1 104 ? -7.873 -13.275 -6.546 1.00 94.94 104 LEU A O 1
ATOM 753 N N . VAL A 1 105 ? -7.611 -13.873 -4.405 1.00 95.94 105 VAL A N 1
ATOM 754 C CA . VAL A 1 105 ? -8.479 -15.061 -4.489 1.00 95.94 105 VAL A CA 1
ATOM 755 C C . VAL A 1 105 ? -9.959 -14.723 -4.331 1.00 95.94 105 VAL A C 1
ATOM 757 O O . VAL A 1 105 ? -10.798 -15.423 -4.888 1.00 95.94 105 VAL A O 1
ATOM 760 N N . ILE A 1 106 ? -10.295 -13.674 -3.578 1.00 96.38 106 ILE A N 1
ATOM 761 C CA . ILE A 1 106 ? -11.685 -13.343 -3.235 1.00 96.38 106 ILE A CA 1
ATOM 762 C C . ILE A 1 106 ? -12.104 -12.019 -3.869 1.00 96.38 106 ILE A C 1
ATOM 764 O O . ILE A 1 106 ? -13.095 -11.986 -4.593 1.00 96.38 106 ILE A O 1
ATOM 768 N N . ILE A 1 107 ? -11.355 -10.934 -3.649 1.00 95.62 107 ILE A N 1
ATOM 769 C CA . ILE A 1 107 ? -11.765 -9.594 -4.108 1.00 95.62 107 ILE A CA 1
ATOM 770 C C . ILE A 1 107 ? -11.708 -9.473 -5.634 1.00 95.62 107 ILE A C 1
ATOM 772 O O . ILE A 1 107 ? -12.638 -8.944 -6.240 1.00 95.62 107 ILE A O 1
ATOM 776 N N . VAL A 1 108 ? -10.650 -9.981 -6.269 1.00 95.69 108 VAL A N 1
ATOM 777 C CA . VAL A 1 108 ? -10.488 -9.920 -7.729 1.00 95.69 108 VAL A CA 1
ATOM 778 C C . VAL A 1 108 ? -11.613 -10.673 -8.460 1.00 95.69 108 VAL A C 1
ATOM 780 O O . VAL A 1 108 ? -12.267 -10.036 -9.289 1.00 95.69 108 VAL A O 1
ATOM 783 N N . PRO A 1 109 ? -11.923 -11.953 -8.160 1.00 95.56 109 PRO A N 1
ATOM 784 C CA . PRO A 1 109 ? -13.058 -12.638 -8.786 1.00 95.56 109 PRO A CA 1
ATOM 785 C C . PRO A 1 109 ? -14.399 -11.976 -8.473 1.00 95.56 109 PRO A C 1
ATOM 787 O O . PRO A 1 109 ? -15.221 -11.811 -9.366 1.00 95.56 109 PRO A O 1
ATOM 790 N N . LEU A 1 110 ? -14.594 -11.499 -7.240 1.00 96.06 110 LEU A N 1
ATOM 791 C CA . LEU A 1 110 ? -15.824 -10.807 -6.859 1.00 96.06 110 LEU A CA 1
ATOM 792 C C . LEU A 1 110 ? -16.064 -9.550 -7.709 1.00 96.06 110 LEU A C 1
ATOM 794 O O . LEU A 1 110 ? -17.181 -9.308 -8.159 1.00 96.06 110 LEU A O 1
ATOM 798 N N . ILE A 1 111 ? -15.023 -8.754 -7.962 1.00 95.44 111 ILE A N 1
ATOM 799 C CA . ILE A 1 111 ? -15.108 -7.583 -8.849 1.00 95.44 111 ILE A CA 1
ATOM 800 C C . ILE A 1 111 ? -15.396 -8.013 -10.285 1.00 95.44 111 ILE A C 1
ATOM 802 O O . ILE A 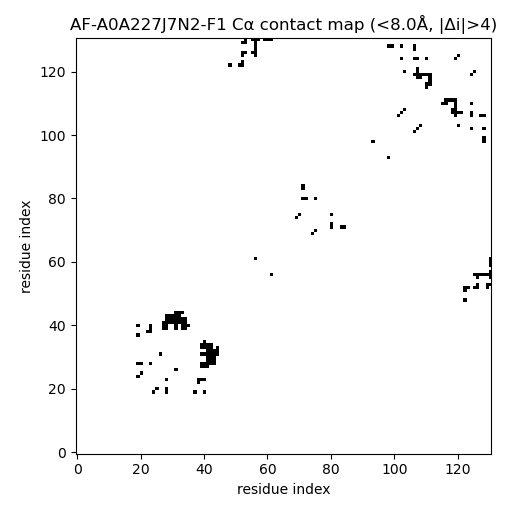1 111 ? -16.189 -7.363 -10.968 1.00 95.44 111 ILE A O 1
ATOM 806 N N . GLN A 1 112 ? -14.772 -9.100 -10.738 1.00 95.25 112 GLN A N 1
ATOM 807 C CA . GLN A 1 112 ? -15.009 -9.650 -12.066 1.00 95.25 112 GLN A CA 1
ATOM 808 C C . GLN A 1 112 ? -16.488 -9.996 -12.274 1.00 95.25 112 GLN A C 1
ATOM 810 O O . GLN A 1 112 ? -17.071 -9.578 -13.274 1.00 95.25 112 GLN A O 1
ATOM 815 N N . ASP A 1 113 ? -17.094 -10.673 -11.299 1.00 95.31 113 ASP A N 1
ATOM 816 C CA . ASP A 1 113 ? -18.481 -11.133 -11.353 1.00 95.31 113 ASP A CA 1
ATOM 817 C C . ASP A 1 113 ? -19.487 -9.983 -11.185 1.00 95.31 113 ASP A C 1
ATOM 819 O O . ASP A 1 113 ? -20.458 -9.896 -11.935 1.00 95.31 113 ASP A O 1
ATOM 823 N N . ILE A 1 114 ? -19.253 -9.062 -10.239 1.00 95.62 114 ILE A N 1
ATOM 824 C CA . ILE A 1 114 ? -20.167 -7.934 -9.970 1.00 95.62 114 ILE A CA 1
ATOM 825 C C . ILE A 1 114 ? -20.217 -6.961 -11.150 1.00 95.62 114 ILE A C 1
ATOM 827 O O . ILE A 1 114 ? -21.294 -6.497 -11.526 1.00 95.62 114 ILE A O 1
ATOM 831 N N . PHE A 1 115 ? -19.058 -6.620 -11.717 1.00 93.94 115 PHE A N 1
ATOM 832 C CA . PHE A 1 115 ? -18.965 -5.640 -12.801 1.00 93.94 115 PHE A CA 1
ATOM 833 C C . PHE A 1 115 ? -18.984 -6.281 -14.193 1.00 93.94 115 PHE A C 1
ATOM 835 O O . PHE A 1 115 ? -18.948 -5.559 -15.189 1.00 93.94 115 PHE A O 1
ATOM 842 N N . ASN A 1 116 ? -19.059 -7.615 -14.269 1.00 92.75 116 ASN A N 1
ATOM 843 C CA . ASN A 1 116 ? -19.039 -8.404 -15.501 1.00 92.75 116 ASN A CA 1
ATOM 844 C C . ASN A 1 116 ? -17.888 -8.002 -16.445 1.00 92.75 116 ASN A C 1
ATOM 846 O O . ASN A 1 116 ? -18.075 -7.796 -17.648 1.00 92.75 116 ASN A O 1
ATOM 850 N N . VAL A 1 117 ? -16.693 -7.826 -15.874 1.00 92.62 117 VAL A N 1
ATOM 851 C CA . VAL A 1 117 ? -15.484 -7.416 -16.605 1.00 92.62 117 VAL A CA 1
ATOM 852 C C . VAL A 1 117 ? -14.628 -8.631 -16.978 1.00 92.62 117 VAL A C 1
ATOM 854 O O . VAL A 1 117 ? -14.654 -9.630 -16.268 1.00 92.62 117 VAL A O 1
ATOM 857 N N . PRO A 1 118 ? -13.815 -8.575 -18.050 1.00 88.75 118 PRO A N 1
ATOM 858 C CA . PRO A 1 118 ? -12.972 -9.707 -18.454 1.00 88.75 118 PRO A CA 1
ATOM 859 C C . PRO A 1 118 ? -11.885 -10.086 -17.439 1.00 88.75 118 PRO A C 1
ATOM 861 O O . PRO A 1 118 ? -11.424 -11.223 -17.434 1.00 88.75 118 PRO A O 1
ATOM 864 N N . ALA A 1 119 ? -11.446 -9.133 -16.613 1.00 90.31 119 ALA A N 1
ATOM 865 C CA . ALA A 1 119 ? -10.443 -9.354 -15.582 1.00 90.31 119 ALA A CA 1
ATOM 866 C C . ALA A 1 119 ? -10.697 -8.429 -14.385 1.00 90.31 119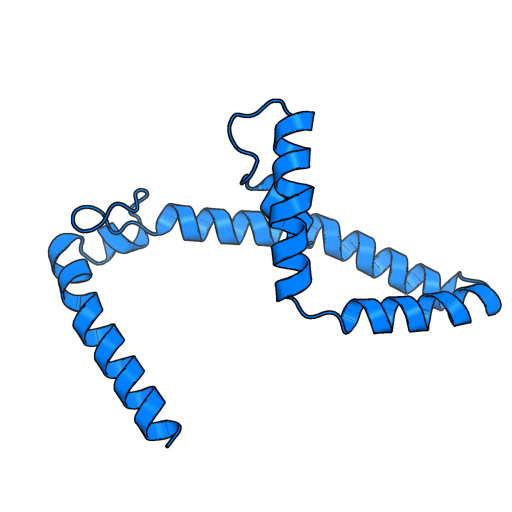 ALA A C 1
ATOM 868 O O . ALA A 1 119 ? -10.889 -7.222 -14.546 1.00 90.31 119 ALA A O 1
ATOM 869 N N . GLY A 1 120 ? -10.700 -8.996 -13.177 1.00 87.94 120 GLY A N 1
ATOM 870 C CA . GLY A 1 120 ? -10.956 -8.255 -11.939 1.00 87.94 120 GLY A CA 1
ATOM 871 C C . GLY A 1 120 ? -9.739 -7.536 -11.344 1.00 87.94 120 GLY A C 1
ATOM 872 O O . GLY A 1 120 ? -9.890 -6.801 -10.370 1.00 87.94 120 GLY A O 1
ATOM 873 N N . ASN A 1 121 ? -8.537 -7.713 -11.910 1.00 90.31 121 ASN A N 1
ATOM 874 C CA . ASN A 1 121 ? -7.277 -7.087 -11.476 1.00 90.31 121 ASN A CA 1
ATOM 875 C C . ASN A 1 121 ? -7.212 -5.596 -11.863 1.00 90.31 121 ASN A C 1
ATOM 877 O O . ASN A 1 121 ? -6.350 -5.139 -12.611 1.00 90.31 121 ASN A O 1
ATOM 881 N N . THR A 1 122 ? -8.170 -4.840 -11.347 1.00 93.38 122 THR A N 1
ATOM 882 C CA . THR A 1 122 ? -8.403 -3.432 -11.654 1.00 93.38 122 THR A CA 1
ATOM 883 C C . THR A 1 122 ? -7.828 -2.518 -10.571 1.00 93.38 122 THR A C 1
ATOM 885 O O . THR A 1 122 ? -7.502 -2.954 -9.466 1.00 93.38 122 THR A O 1
ATOM 888 N N . ILE A 1 123 ? -7.766 -1.212 -10.855 1.00 93.19 123 ILE A N 1
ATOM 889 C CA . ILE A 1 123 ? -7.394 -0.192 -9.857 1.00 93.19 123 ILE A CA 1
ATOM 890 C C . ILE A 1 123 ? -8.338 -0.242 -8.647 1.00 93.19 123 ILE A C 1
ATOM 892 O O . ILE A 1 123 ? -7.884 -0.089 -7.518 1.00 93.19 123 ILE A O 1
ATOM 896 N N . LEU A 1 124 ? -9.631 -0.513 -8.861 1.00 93.38 124 LEU A N 1
ATOM 897 C CA . LEU A 1 124 ? -10.610 -0.650 -7.781 1.00 93.38 124 LEU A CA 1
ATOM 898 C C . LEU A 1 124 ? -10.264 -1.814 -6.845 1.00 93.38 124 LEU A C 1
ATOM 900 O O . LEU A 1 124 ? -10.306 -1.646 -5.629 1.00 93.38 124 LEU A O 1
ATOM 904 N N . ALA A 1 125 ? -9.873 -2.964 -7.402 1.00 93.75 125 ALA A N 1
ATOM 905 C CA . ALA A 1 125 ? -9.405 -4.098 -6.608 1.00 93.75 125 ALA A CA 1
ATOM 906 C C . ALA A 1 125 ? -8.183 -3.713 -5.767 1.00 93.75 125 ALA A C 1
ATOM 908 O O . ALA A 1 125 ? -8.140 -4.004 -4.575 1.00 93.75 125 ALA A O 1
ATOM 909 N N . GLY A 1 126 ? -7.230 -2.991 -6.367 1.00 92.88 126 GLY A N 1
ATOM 910 C CA . GLY A 1 126 ? -6.070 -2.457 -5.656 1.00 92.88 126 GLY A CA 1
ATOM 911 C C . GLY A 1 126 ? -6.459 -1.527 -4.505 1.00 92.88 126 GLY A C 1
ATOM 912 O O . GLY A 1 126 ? -5.957 -1.692 -3.400 1.00 92.88 126 GLY A O 1
ATOM 913 N N . ILE A 1 127 ? -7.391 -0.599 -4.731 1.00 95.62 127 ILE A N 1
ATOM 914 C CA . ILE A 1 127 ? -7.880 0.333 -3.701 1.00 95.62 127 ILE A CA 1
ATOM 915 C C . ILE A 1 127 ? -8.514 -0.417 -2.524 1.00 95.62 127 ILE A C 1
ATOM 917 O O . ILE A 1 127 ? -8.225 -0.089 -1.380 1.00 95.62 127 ILE A O 1
ATOM 921 N N . ILE A 1 128 ? -9.349 -1.422 -2.796 1.00 94.38 128 ILE A N 1
ATOM 922 C CA . ILE A 1 128 ? -10.059 -2.183 -1.756 1.00 94.38 128 ILE A CA 1
ATOM 923 C C . ILE A 1 128 ? -9.101 -3.049 -0.935 1.00 94.38 128 ILE A C 1
ATOM 925 O O . ILE A 1 128 ? -9.289 -3.194 0.265 1.00 94.38 128 ILE A O 1
ATOM 929 N N . VAL A 1 129 ? -8.088 -3.643 -1.570 1.00 93.50 129 VAL A N 1
ATOM 930 C CA . VAL A 1 129 ? -7.139 -4.536 -0.885 1.00 93.50 129 VAL A CA 1
ATOM 931 C C . VAL A 1 129 ? -6.094 -3.759 -0.082 1.00 93.50 129 VAL A C 1
ATOM 933 O O . VAL A 1 129 ? -5.613 -4.259 0.931 1.00 93.50 129 VAL A O 1
ATOM 936 N N . LEU A 1 130 ? -5.710 -2.566 -0.546 1.00 91.19 130 LEU A N 1
ATOM 937 C CA . LEU A 1 130 ? -4.725 -1.711 0.123 1.00 91.19 130 LEU A CA 1
ATOM 938 C C . LEU A 1 130 ? -5.327 -0.817 1.219 1.00 91.19 130 LEU A C 1
ATOM 940 O O . LEU A 1 130 ? -4.565 -0.307 2.041 1.00 91.19 130 LEU A O 1
ATOM 944 N N . GLY A 1 131 ? -6.633 -0.541 1.143 1.00 86.38 131 GLY A N 1
ATOM 945 C CA . GLY A 1 131 ? -7.356 0.376 2.031 1.00 86.38 131 GLY A CA 1
ATOM 946 C C . GLY A 1 131 ? -7.840 -0.237 3.334 1.00 86.38 131 GLY A C 1
ATOM 947 O O . GLY A 1 131 ? -7.561 -1.426 3.600 1.00 86.38 131 GLY A O 1
#

Solvent-accessible surface area (backbone atoms only — not comparable to full-atom values): 7088 Å² total; per-residue (Å²): 108,69,70,58,53,52,52,51,52,53,51,49,54,56,62,67,44,48,62,56,45,72,75,41,32,72,62,36,25,56,67,19,66,50,72,49,77,93,82,29,60,12,42,30,48,60,52,51,51,50,53,52,22,51,52,48,8,48,69,53,30,47,58,54,53,51,53,51,51,48,38,49,72,77,68,45,55,69,78,54,28,70,54,48,53,58,52,54,55,53,59,70,66,53,58,69,67,57,49,53,49,46,28,59,70,48,48,17,54,50,46,15,66,76,69,70,45,101,64,23,91,40,64,66,43,46,17,65,55,70,59

Secondary structure (DSSP, 8-state):
-HHHHHHHHHHHHHHHHHHHHHHHHHHHHHT---EETTTEE--HHHHHHHHHHHHHHHHHHHHHHHHHHHIIIIIS-HHHHHHHHHHHHHHHTS-HHHHHHHIIIIIHHHHHHHHT-S---SHHHHHHHH-

Organism: Vibrio parahaemolyticus (NCBI:txid670)

Foldseek 3Di:
DVVVVVVVVVVVCVVVCVQCCVQQNPCQQDVPDDPDPPNGNHCVVVVVLVVLLLVLLCVPVVVVVVVVVCCLPPPDDPVVNVVVVVVVVVVVVDDLVVLVVCLVPPVFVVCCVVVVNPTSPDSVSSSVSSD

Sequence (131 aa):
IGIVSLAVIAYFIVRESIPAFQEAGVSGIVLGQNWLPPALYGVATMIVASVVSTAGAVMVGVPVGVLTAIFIAEIAPKRLADVIRPAVELLAGIPSVVYGFFGLVIIVPLIQDIFNVPAGNTILAGIIVLG

Mean predicted aligned error: 5.44 Å

pLDDT: mean 92.71, std 4.06, range [74.19, 97.5]

Radius of gyration: 21.13 Å; Cα contacts (8 Å, |Δi|>4): 107; chains: 1; bounding box: 49×24×55 Å

InterPro domains:
  IPR000515 ABC transporter type 1, transmembrane domain MetI-like [PS50928] (47-131)
  IPR035906 MetI-like superfamily [G3DSA:1.10.3720.10] (36-131)
  IPR035906 MetI-like superfamily [SSF161098] (27-130)
  IPR051124 Binding-Protein-Dependent Phosphate Transport Permease [PTHR30425] (2-130)